Protein AF-A0A374T1K6-F1 (afdb_monomer_lite)

Secondary structure (DSSP, 8-state):
----------------------------------HHHHHHHHHHHHHHH-S-----S-------HHHHHHHHHHHHHH--TT--HHHHHHHHHHHHHHHHHHHHHHHTT-

Structure (mmCIF, N/CA/C/O backbone):
data_AF-A0A374T1K6-F1
#
_entry.id   AF-A0A374T1K6-F1
#
loop_
_atom_site.group_PDB
_atom_site.id
_atom_site.type_symbol
_atom_site.label_atom_id
_atom_site.label_alt_id
_atom_site.label_comp_id
_atom_site.label_asym_id
_atom_site.label_entity_id
_atom_site.label_seq_id
_atom_site.pdbx_PDB_ins_code
_atom_site.Cartn_x
_atom_site.Cartn_y
_atom_site.Cartn_z
_atom_site.occupancy
_atom_site.B_iso_or_equiv
_atom_site.auth_seq_id
_atom_site.auth_comp_id
_atom_site.auth_asym_id
_atom_site.auth_atom_id
_atom_site.pdbx_PDB_model_num
ATOM 1 N N . LEU A 1 1 ? 16.419 -61.197 40.184 1.00 38.50 1 LEU A N 1
ATOM 2 C CA . LEU A 1 1 ? 17.753 -60.656 39.863 1.00 38.50 1 LEU A CA 1
ATOM 3 C C . LEU A 1 1 ? 17.537 -59.393 39.042 1.00 38.50 1 LEU A C 1
ATOM 5 O O . LEU A 1 1 ? 16.847 -59.495 38.039 1.00 38.50 1 LEU A O 1
ATOM 9 N N . GLU A 1 2 ? 18.007 -58.209 39.401 1.00 37.91 2 GLU A N 1
ATOM 10 C CA . GLU A 1 2 ? 18.415 -57.660 40.703 1.00 37.91 2 GLU A CA 1
ATOM 11 C C . GLU A 1 2 ? 18.367 -56.131 40.539 1.00 37.91 2 GLU A C 1
ATOM 13 O O . GLU A 1 2 ? 18.643 -55.635 39.447 1.00 37.91 2 GLU A O 1
ATOM 18 N N . VAL A 1 3 ? 17.957 -55.380 41.563 1.00 39.50 3 VAL A N 1
ATOM 19 C CA . VAL A 1 3 ? 17.985 -53.910 41.491 1.00 39.50 3 VAL A CA 1
ATOM 20 C C . VAL A 1 3 ? 19.362 -53.458 41.950 1.00 39.50 3 VAL A C 1
ATOM 22 O O . VAL A 1 3 ? 19.692 -53.658 43.114 1.00 39.50 3 VAL A O 1
ATOM 25 N N . VAL A 1 4 ? 20.133 -52.814 41.073 1.00 40.22 4 VAL A N 1
ATOM 26 C CA . VAL A 1 4 ? 21.347 -52.092 41.475 1.00 40.22 4 VAL A CA 1
ATOM 27 C C . VAL A 1 4 ? 21.318 -50.686 40.892 1.00 40.22 4 VAL A C 1
ATOM 29 O O . VAL A 1 4 ? 21.427 -50.470 39.688 1.00 40.22 4 VAL A O 1
ATOM 32 N N . THR A 1 5 ? 21.132 -49.728 41.790 1.00 40.03 5 THR A N 1
ATOM 33 C CA . THR A 1 5 ? 21.427 -48.308 41.604 1.00 40.03 5 THR A CA 1
ATOM 34 C C . THR A 1 5 ? 22.917 -48.065 41.802 1.00 40.03 5 THR A C 1
ATOM 36 O O . THR A 1 5 ? 23.455 -48.581 42.778 1.00 40.03 5 THR A O 1
ATOM 39 N N . GLU A 1 6 ? 23.542 -47.166 41.038 1.00 38.16 6 GLU A N 1
ATOM 40 C CA . GLU A 1 6 ? 24.707 -46.448 41.569 1.00 38.16 6 GLU A CA 1
ATOM 41 C C . GLU A 1 6 ? 24.881 -45.049 40.963 1.00 38.16 6 GLU A C 1
ATOM 43 O O . GLU A 1 6 ? 24.729 -44.840 39.762 1.00 38.16 6 GLU A O 1
ATOM 48 N N . ASN A 1 7 ? 25.159 -44.083 41.842 1.00 39.75 7 ASN A N 1
ATOM 49 C CA . ASN A 1 7 ? 25.306 -42.653 41.569 1.00 39.75 7 ASN A CA 1
ATOM 50 C C . ASN A 1 7 ? 26.529 -42.167 42.375 1.00 39.75 7 ASN A C 1
ATOM 52 O O . ASN A 1 7 ? 26.409 -41.983 43.585 1.00 39.75 7 ASN A O 1
ATOM 56 N N . VAL A 1 8 ? 27.692 -41.965 41.744 1.00 38.53 8 VAL A N 1
ATOM 57 C CA . VAL A 1 8 ? 28.897 -41.338 42.345 1.00 38.53 8 VAL A CA 1
ATOM 58 C C . VAL A 1 8 ? 29.644 -40.623 41.200 1.00 38.53 8 VAL A C 1
ATOM 60 O O . VAL A 1 8 ? 30.110 -41.284 40.283 1.00 38.53 8 VAL A O 1
ATOM 63 N N . ALA A 1 9 ? 29.542 -39.306 40.995 1.00 32.25 9 ALA A N 1
ATOM 64 C CA . ALA A 1 9 ? 30.060 -38.154 41.753 1.00 32.25 9 ALA A CA 1
ATOM 65 C C . ALA A 1 9 ? 31.489 -37.682 41.359 1.00 32.25 9 ALA A C 1
ATOM 67 O O . ALA A 1 9 ? 32.482 -38.241 41.801 1.00 32.25 9 ALA A O 1
ATOM 68 N N . ALA A 1 10 ? 31.512 -36.548 40.635 1.00 31.58 10 ALA A N 1
ATOM 69 C CA . ALA A 1 10 ? 32.425 -35.389 40.743 1.00 31.58 10 ALA A CA 1
ATOM 70 C C . ALA A 1 10 ? 33.946 -35.465 40.422 1.00 31.58 10 ALA A C 1
ATOM 72 O O . ALA A 1 10 ? 34.609 -36.476 40.619 1.00 31.58 10 ALA A O 1
ATOM 73 N N . THR A 1 11 ? 34.474 -34.273 40.057 1.00 29.62 11 THR A N 1
ATOM 74 C CA . THR A 1 11 ? 35.887 -33.792 39.920 1.00 29.62 11 THR A CA 1
ATOM 75 C C . THR A 1 11 ? 36.267 -33.432 38.462 1.00 29.62 11 THR A C 1
ATOM 77 O O . THR A 1 11 ? 36.712 -34.294 37.717 1.00 29.62 11 THR A O 1
ATOM 80 N N . THR A 1 12 ? 35.879 -32.277 37.893 1.00 35.91 12 THR A N 1
ATOM 81 C CA . THR A 1 12 ? 36.412 -30.882 38.015 1.00 35.91 12 THR A CA 1
ATOM 82 C C . THR A 1 12 ? 37.768 -30.575 37.346 1.00 35.91 12 THR A C 1
ATOM 84 O O . THR A 1 12 ? 38.806 -31.004 37.840 1.00 35.91 12 THR A O 1
ATOM 87 N N . SER A 1 13 ? 37.743 -29.707 36.321 1.00 34.47 13 SER A N 1
ATOM 88 C CA . SER A 1 13 ? 38.786 -28.739 35.892 1.00 34.47 13 SER A CA 1
ATOM 89 C C . SER A 1 13 ? 38.121 -27.806 34.852 1.00 34.47 13 SER A C 1
ATOM 91 O O . SER A 1 13 ? 37.579 -28.322 33.881 1.00 34.47 13 SER A O 1
ATOM 93 N N . ASN A 1 14 ? 37.899 -26.502 35.094 1.00 35.06 14 ASN A N 1
ATOM 94 C CA . ASN A 1 14 ? 38.840 -25.374 34.878 1.00 35.06 14 ASN A CA 1
ATOM 95 C C . ASN A 1 14 ? 39.409 -25.408 33.432 1.00 35.06 14 ASN A C 1
ATOM 97 O O . ASN A 1 14 ? 39.975 -26.436 33.078 1.00 35.06 14 ASN A O 1
ATOM 101 N N . MET A 1 15 ? 39.332 -24.427 32.517 1.00 38.66 15 MET A N 1
ATOM 102 C CA . MET A 1 15 ? 39.239 -22.944 32.505 1.00 38.66 15 MET A CA 1
ATOM 103 C C . MET A 1 15 ? 38.718 -22.490 31.095 1.00 38.66 15 MET A C 1
ATOM 105 O O . MET A 1 15 ? 38.711 -23.330 30.199 1.00 38.66 15 MET A O 1
ATOM 109 N N . GLU A 1 16 ? 38.298 -21.254 30.759 1.00 36.53 16 GLU A N 1
ATOM 110 C CA . GLU A 1 16 ? 38.039 -20.000 31.507 1.00 36.53 16 GLU A CA 1
ATOM 111 C C . GLU A 1 16 ? 37.069 -19.033 30.751 1.00 36.53 16 GLU A C 1
ATOM 113 O O . GLU A 1 16 ? 36.692 -19.262 29.606 1.00 36.53 16 GLU A O 1
ATOM 118 N N . ASP A 1 17 ? 36.678 -17.981 31.477 1.00 33.34 17 ASP A N 1
ATOM 119 C CA . ASP A 1 17 ? 36.087 -16.654 31.197 1.00 33.34 17 ASP A CA 1
ATOM 120 C C . ASP A 1 17 ? 36.186 -15.994 29.786 1.00 33.34 17 ASP A C 1
ATOM 122 O O . ASP A 1 17 ? 37.277 -15.792 29.256 1.00 33.34 17 ASP A O 1
ATOM 126 N N . GLU A 1 18 ? 35.053 -15.499 29.253 1.00 34.72 18 GLU A N 1
ATOM 127 C CA . GLU A 1 18 ? 35.036 -14.344 28.328 1.00 34.72 18 GLU A CA 1
ATOM 128 C C . GLU A 1 18 ? 33.749 -13.495 28.484 1.00 34.72 18 GLU A C 1
ATOM 130 O O . GLU A 1 18 ? 32.687 -13.790 27.926 1.00 34.72 18 GLU A O 1
ATOM 135 N N . LEU A 1 19 ? 33.835 -12.393 29.243 1.00 42.00 19 L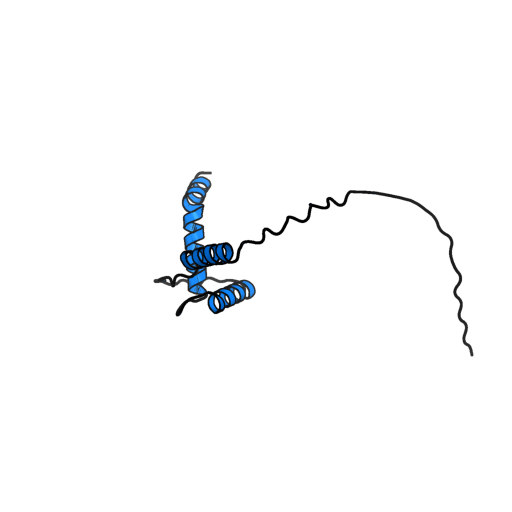EU A N 1
ATOM 136 C CA . LEU A 1 19 ? 32.807 -11.345 29.255 1.00 42.00 19 LEU A CA 1
ATOM 137 C C . LEU A 1 19 ? 32.817 -10.545 27.944 1.00 42.00 19 LEU A C 1
ATOM 139 O O . LEU A 1 19 ? 33.743 -9.775 27.699 1.00 42.00 19 LEU A O 1
ATOM 143 N N . THR A 1 20 ? 31.713 -10.561 27.192 1.00 34.97 20 THR A N 1
ATOM 144 C CA . THR A 1 20 ? 31.411 -9.501 26.209 1.00 34.97 20 THR A CA 1
ATOM 145 C C . THR A 1 20 ? 29.968 -8.993 26.306 1.00 34.97 20 THR A C 1
ATOM 147 O O . THR A 1 20 ? 29.084 -9.363 25.544 1.00 34.97 20 THR A O 1
ATOM 150 N N . ASN A 1 21 ? 29.772 -8.073 27.257 1.00 36.75 21 ASN A N 1
ATOM 151 C CA . ASN A 1 21 ? 28.786 -6.983 27.259 1.00 36.75 21 ASN A CA 1
ATOM 152 C C . ASN A 1 21 ? 27.395 -7.247 26.645 1.00 36.75 21 ASN A C 1
ATOM 154 O O . ASN A 1 21 ? 27.150 -6.959 25.471 1.00 36.75 21 ASN A O 1
ATOM 158 N N . GLU A 1 22 ? 26.418 -7.556 27.506 1.00 38.94 22 GLU A N 1
ATOM 159 C CA . GLU A 1 22 ? 25.037 -7.157 27.229 1.00 38.94 22 GLU A CA 1
ATOM 160 C C . GLU A 1 22 ? 24.959 -5.626 27.103 1.00 38.94 22 GLU A C 1
ATOM 162 O O . GLU A 1 22 ? 24.937 -4.900 28.101 1.00 38.94 22 GLU A O 1
ATOM 167 N N . VAL A 1 23 ? 24.843 -5.112 25.877 1.00 40.88 23 VAL A N 1
ATOM 168 C CA . VAL A 1 23 ? 24.364 -3.742 25.664 1.00 40.88 23 VAL A CA 1
ATOM 169 C C . VAL A 1 23 ? 22.858 -3.737 25.912 1.00 40.88 23 VAL A C 1
ATOM 171 O O . VAL A 1 23 ? 22.045 -3.773 24.984 1.00 40.88 23 VAL A O 1
ATOM 174 N N . GLN A 1 24 ? 22.486 -3.697 27.194 1.00 47.88 24 GLN A N 1
ATOM 175 C CA . GLN A 1 24 ? 21.129 -3.400 27.632 1.00 47.88 24 GLN A CA 1
ATOM 176 C C . GLN A 1 24 ? 20.770 -1.989 27.161 1.00 47.88 24 GLN A C 1
ATOM 178 O O . GLN A 1 24 ? 20.995 -0.988 27.842 1.00 47.88 24 GLN A O 1
ATOM 183 N N . SER A 1 25 ? 20.208 -1.915 25.955 1.00 47.44 25 SER A N 1
ATOM 184 C CA . SER A 1 25 ? 19.533 -0.716 25.480 1.00 47.44 25 SER A CA 1
ATOM 185 C C . SER A 1 25 ? 18.475 -0.352 26.522 1.00 47.44 25 SER A C 1
ATOM 187 O O . SER A 1 25 ? 17.674 -1.225 26.874 1.00 47.44 25 SER A O 1
ATOM 189 N N . PRO A 1 26 ? 18.446 0.892 27.040 1.00 55.97 26 PRO A N 1
ATOM 190 C CA . PRO A 1 26 ? 17.458 1.264 28.039 1.00 55.97 26 PRO A CA 1
ATOM 191 C C . PRO A 1 26 ? 16.064 0.989 27.466 1.00 55.97 26 PRO A C 1
ATOM 193 O O . PRO A 1 26 ? 15.853 1.244 26.274 1.00 55.97 26 PRO A O 1
ATOM 196 N N . PRO A 1 27 ? 15.111 0.473 28.267 1.00 47.62 27 PRO A N 1
ATOM 197 C CA . PRO A 1 27 ? 13.769 0.191 27.785 1.00 47.62 27 PRO A CA 1
ATOM 198 C C . PRO A 1 27 ? 13.169 1.500 27.284 1.00 47.62 27 PRO A C 1
ATOM 200 O O . PRO A 1 27 ? 12.764 2.349 28.080 1.00 47.62 27 PRO A O 1
ATOM 203 N N . ASN A 1 28 ? 13.166 1.672 25.956 1.00 52.50 28 ASN A N 1
ATOM 204 C CA . ASN A 1 28 ? 12.668 2.865 25.290 1.00 52.50 28 ASN A CA 1
ATOM 205 C C . ASN A 1 28 ? 11.263 3.106 25.843 1.00 52.50 28 ASN A C 1
ATOM 207 O O . ASN A 1 28 ? 10.405 2.239 25.634 1.00 52.50 28 ASN A O 1
ATOM 211 N N . PRO A 1 29 ? 11.029 4.193 26.607 1.00 52.34 29 PRO A N 1
ATOM 212 C CA . PRO A 1 29 ? 9.769 4.371 27.298 1.00 52.34 29 PRO A CA 1
ATOM 213 C C . PRO A 1 29 ? 8.711 4.446 26.215 1.00 52.34 29 PRO A C 1
ATOM 215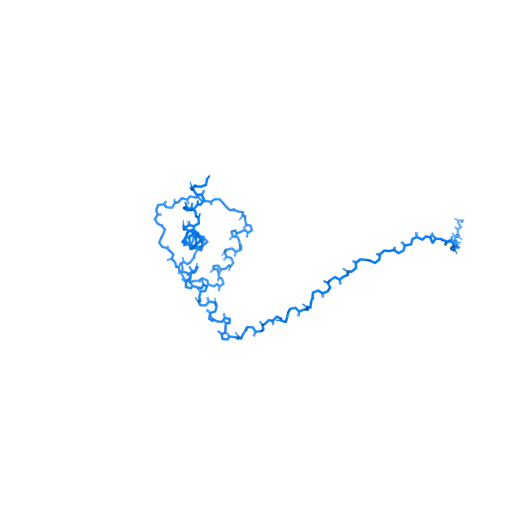 O O . PRO A 1 29 ? 8.662 5.433 25.479 1.00 52.34 29 PRO A O 1
ATOM 218 N N . GLN A 1 30 ? 7.919 3.373 26.086 1.00 61.56 30 GLN A N 1
ATOM 219 C CA . GLN A 1 30 ? 6.902 3.230 25.054 1.00 61.56 30 GLN A CA 1
ATOM 220 C C . GLN A 1 30 ? 5.990 4.438 25.181 1.00 61.56 30 GLN A C 1
ATOM 222 O O . GLN A 1 30 ? 5.127 4.473 26.064 1.00 61.56 30 GLN A O 1
ATOM 227 N N . LYS A 1 31 ? 6.242 5.465 24.355 1.00 60.34 31 LYS A N 1
ATOM 228 C CA . LYS A 1 31 ? 5.574 6.757 24.466 1.00 60.34 31 LYS A CA 1
ATOM 229 C C . LYS A 1 31 ? 4.100 6.435 24.369 1.00 60.34 31 LYS A C 1
ATOM 231 O O . LYS A 1 31 ? 3.642 5.987 23.317 1.00 60.34 31 LYS A O 1
ATOM 236 N N . ARG A 1 32 ? 3.376 6.579 25.486 1.00 62.81 32 ARG A N 1
ATOM 237 C CA . ARG A 1 32 ? 1.944 6.284 25.569 1.00 62.81 32 ARG A CA 1
ATOM 238 C C . ARG A 1 32 ? 1.230 7.333 24.733 1.00 62.81 32 ARG A C 1
ATOM 240 O O . ARG A 1 32 ? 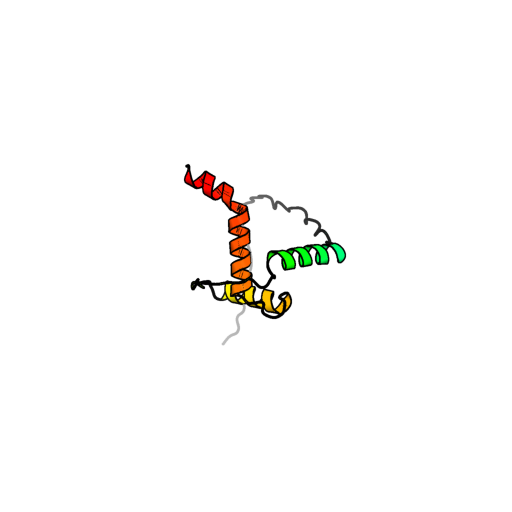0.703 8.300 25.271 1.00 62.81 32 ARG A O 1
ATOM 247 N N . ILE A 1 33 ? 1.240 7.126 23.415 1.00 64.88 33 ILE A N 1
ATOM 248 C CA . ILE A 1 33 ? 0.526 7.941 22.447 1.00 64.88 33 ILE A CA 1
ATOM 249 C C . ILE A 1 33 ? -0.909 8.016 22.938 1.00 64.88 33 ILE A C 1
ATOM 251 O O . ILE A 1 33 ? -1.578 6.990 23.127 1.00 64.88 33 ILE A O 1
ATOM 255 N N . SER A 1 34 ? -1.316 9.241 23.261 1.00 73.56 34 SER A N 1
ATOM 256 C CA . SER A 1 34 ? -2.596 9.525 23.891 1.00 73.56 34 SER A CA 1
ATOM 257 C C . SER A 1 34 ? -3.721 8.963 23.029 1.00 73.56 34 SER A C 1
ATOM 259 O O . SER A 1 34 ? -3.591 8.888 21.807 1.00 73.56 34 SER A O 1
ATOM 261 N N . GLY A 1 35 ? -4.863 8.616 23.628 1.00 72.94 35 GLY A N 1
ATOM 262 C CA . GLY A 1 35 ? -6.038 8.184 22.862 1.00 72.94 35 GLY A CA 1
ATOM 263 C C . GLY A 1 35 ? -6.442 9.190 21.773 1.00 72.94 35 GLY A C 1
ATOM 264 O O . GLY A 1 35 ? -6.950 8.784 20.734 1.00 72.94 35 GLY A O 1
ATOM 265 N N . LYS A 1 36 ? -6.143 10.485 21.968 1.00 69.31 36 LYS A N 1
ATOM 266 C CA . LYS A 1 36 ? -6.300 11.531 20.943 1.00 69.31 36 LYS A CA 1
ATOM 267 C C . LYS A 1 36 ? -5.277 11.406 19.804 1.00 69.31 36 LYS A C 1
ATOM 269 O O . LYS A 1 36 ? -5.670 11.455 18.647 1.00 69.31 36 LYS A O 1
ATOM 274 N N . GLN A 1 37 ? -3.998 11.177 20.115 1.00 69.88 37 GLN A N 1
ATOM 275 C CA . GLN A 1 37 ? -2.950 10.978 19.102 1.00 69.88 37 GLN A CA 1
ATOM 276 C C . GLN A 1 37 ? -3.190 9.705 18.285 1.00 69.88 37 GLN A C 1
ATOM 278 O O . GLN A 1 37 ? -3.117 9.763 17.068 1.00 69.88 37 GLN A O 1
ATOM 283 N N . ARG A 1 38 ? -3.570 8.590 18.931 1.00 74.06 38 ARG A N 1
ATOM 284 C CA . ARG A 1 38 ? -3.931 7.335 18.242 1.00 74.06 38 ARG A CA 1
ATOM 285 C C . ARG A 1 38 ? -5.063 7.526 17.233 1.00 74.06 38 ARG A C 1
ATOM 287 O O . ARG A 1 38 ? -5.044 6.901 16.180 1.00 74.06 38 ARG A O 1
ATOM 294 N N . LYS A 1 39 ? -6.050 8.368 17.566 1.00 72.25 39 LYS A N 1
ATOM 295 C CA . LYS A 1 39 ? -7.149 8.718 16.658 1.00 72.25 39 LYS A CA 1
ATOM 296 C C . LYS A 1 39 ? -6.663 9.575 15.491 1.00 72.25 39 LYS A C 1
ATOM 298 O O . LYS A 1 39 ? -6.975 9.226 14.365 1.00 72.25 39 LYS A O 1
ATOM 303 N N . ALA A 1 40 ? -5.849 10.601 15.742 1.00 67.62 40 ALA A N 1
ATOM 304 C CA . ALA A 1 40 ? -5.272 11.432 14.681 1.00 67.62 40 ALA A CA 1
ATOM 305 C C . ALA A 1 40 ? -4.414 10.611 13.695 1.00 67.62 40 ALA A C 1
ATOM 307 O O . ALA A 1 40 ? -4.628 10.689 12.492 1.00 67.62 40 ALA A O 1
ATOM 308 N N . THR A 1 41 ? -3.528 9.739 14.191 1.00 84.06 41 THR A N 1
ATOM 309 C CA . THR A 1 41 ? -2.711 8.855 13.334 1.00 84.06 41 THR A CA 1
ATOM 310 C C . THR A 1 41 ? -3.542 7.807 12.588 1.00 84.06 41 THR A C 1
ATOM 312 O O . THR A 1 41 ? -3.154 7.356 11.515 1.00 84.06 41 THR A O 1
ATOM 315 N N . LEU A 1 42 ? -4.681 7.383 13.152 1.00 89.62 42 LEU A N 1
ATOM 316 C CA . LEU A 1 42 ? -5.605 6.471 12.472 1.00 89.62 42 LEU A CA 1
ATOM 317 C C . LEU A 1 42 ? -6.383 7.187 11.363 1.00 89.62 42 LEU A C 1
ATOM 319 O O . LEU A 1 42 ? -6.576 6.614 10.296 1.00 89.62 42 LEU A O 1
ATOM 323 N N . GLU A 1 43 ? -6.821 8.418 11.613 1.00 91.75 43 GLU A N 1
ATOM 324 C CA . GLU A 1 43 ? -7.522 9.250 10.636 1.00 91.75 43 GLU A CA 1
ATOM 325 C C . GLU A 1 43 ? -6.616 9.574 9.441 1.00 91.75 43 GLU A C 1
ATOM 327 O O . GLU A 1 43 ? -7.022 9.361 8.303 1.00 91.75 43 GLU A O 1
ATOM 332 N N . GLU A 1 44 ? -5.360 9.951 9.689 1.00 93.50 44 GLU A N 1
ATOM 333 C CA . GLU A 1 44 ? -4.327 10.114 8.659 1.00 93.50 44 GLU A CA 1
ATOM 334 C C . GLU A 1 44 ? -4.124 8.822 7.845 1.00 93.50 44 GLU A C 1
ATOM 336 O O . GLU A 1 44 ? -4.214 8.832 6.617 1.00 93.50 44 GLU A O 1
ATOM 341 N N . TYR A 1 45 ? -3.956 7.673 8.512 1.00 94.50 45 TYR A N 1
ATOM 342 C CA . TYR A 1 45 ? -3.845 6.377 7.832 1.00 94.50 45 TYR A CA 1
ATOM 343 C C . TYR A 1 45 ? -5.085 6.047 6.979 1.00 94.50 45 TYR A C 1
ATOM 345 O O . TYR A 1 45 ? -4.965 5.509 5.875 1.00 94.50 45 TYR A O 1
ATOM 353 N N . GLN A 1 46 ? -6.285 6.383 7.462 1.00 94.69 46 GLN A N 1
ATOM 354 C CA . GLN A 1 46 ? -7.534 6.184 6.728 1.00 94.69 46 GLN A CA 1
ATOM 355 C C . GLN A 1 46 ? -7.668 7.122 5.520 1.00 94.69 46 GLN A C 1
ATOM 357 O O . GLN A 1 46 ? -8.166 6.699 4.471 1.00 94.69 46 GLN A O 1
ATOM 362 N N . GLN A 1 47 ? -7.213 8.369 5.637 1.00 94.81 47 GLN A N 1
ATOM 363 C CA . GLN A 1 47 ? -7.200 9.347 4.549 1.00 94.81 47 GLN A CA 1
ATOM 364 C C . GLN A 1 47 ? -6.167 9.000 3.466 1.00 94.81 47 GLN A C 1
ATOM 366 O O . GLN A 1 47 ? -6.476 9.148 2.287 1.00 94.81 47 GLN A O 1
ATOM 371 N N . THR A 1 48 ? -5.000 8.460 3.828 1.00 95.25 48 THR A N 1
ATOM 372 C CA . THR A 1 48 ? -3.959 8.093 2.850 1.00 95.25 48 THR A CA 1
ATOM 373 C C . THR A 1 48 ? -4.197 6.721 2.210 1.00 95.25 48 THR A C 1
ATOM 375 O O . THR A 1 48 ? -4.108 6.585 0.992 1.00 95.25 48 THR A O 1
ATOM 378 N N . PHE A 1 49 ? -4.523 5.685 2.995 1.00 96.81 49 PHE A N 1
ATOM 379 C CA . PHE A 1 49 ? -4.505 4.293 2.508 1.00 96.81 49 PHE A CA 1
ATOM 380 C C . PHE A 1 49 ? -5.878 3.625 2.388 1.00 96.81 49 PHE A C 1
ATOM 382 O O . PHE A 1 49 ? -5.995 2.606 1.702 1.00 96.81 49 PHE A O 1
ATOM 389 N N . LEU A 1 50 ? -6.930 4.172 3.012 1.00 96.19 50 LEU A N 1
ATOM 390 C CA . LEU A 1 50 ? -8.262 3.545 3.070 1.00 96.19 50 LEU A CA 1
ATOM 391 C C . LEU A 1 50 ? -9.374 4.363 2.385 1.00 96.19 50 LEU A C 1
ATOM 393 O O . LEU A 1 50 ? -10.560 4.148 2.647 1.00 96.19 50 LEU A O 1
ATOM 397 N N . GLN A 1 51 ? -9.012 5.217 1.427 1.00 95.69 51 GLN A N 1
ATOM 398 C CA . GLN A 1 51 ? -9.953 5.776 0.448 1.00 95.69 51 GLN A CA 1
ATOM 399 C C . GLN A 1 51 ? -10.238 4.755 -0.651 1.00 95.69 51 GLN A C 1
ATOM 401 O O . GLN A 1 51 ? -9.312 4.126 -1.148 1.00 95.69 51 GLN A O 1
ATOM 406 N N . VAL A 1 52 ? -11.499 4.554 -1.044 1.00 96.00 52 VAL A N 1
ATOM 407 C CA . VAL A 1 52 ? -11.854 3.574 -2.091 1.00 96.00 52 VAL A CA 1
ATOM 408 C C . VAL A 1 52 ? -11.360 4.088 -3.450 1.00 96.00 52 VAL A C 1
ATOM 410 O O . VAL A 1 52 ? -11.957 5.034 -3.970 1.00 96.00 52 VAL A O 1
ATOM 413 N N . PRO A 1 53 ? -10.313 3.499 -4.061 1.00 93.75 53 PRO A N 1
ATOM 414 C CA . PRO A 1 53 ? -9.749 4.064 -5.272 1.00 93.75 53 PRO A CA 1
ATOM 415 C C . PRO A 1 53 ? -10.568 3.659 -6.492 1.00 93.75 53 PRO A C 1
ATOM 417 O O . PRO A 1 53 ? -11.117 2.554 -6.588 1.00 93.75 53 PRO A O 1
ATOM 420 N N . ARG A 1 54 ? -10.580 4.550 -7.482 1.00 94.75 54 ARG A N 1
ATOM 421 C CA . ARG A 1 54 ? -10.962 4.194 -8.841 1.00 94.75 54 ARG A CA 1
ATOM 422 C C . ARG A 1 54 ? -9.769 3.501 -9.509 1.00 94.75 54 ARG A C 1
ATOM 424 O O . ARG A 1 54 ? -8.703 4.101 -9.647 1.00 94.75 54 ARG A O 1
ATOM 431 N N . ILE A 1 55 ? -9.971 2.234 -9.875 1.00 93.56 55 ILE A N 1
ATOM 432 C CA . ILE A 1 55 ? -9.002 1.398 -10.596 1.00 93.56 55 ILE A CA 1
ATOM 433 C C . ILE A 1 55 ? -9.649 0.967 -11.915 1.00 93.56 55 ILE A C 1
ATOM 435 O O . ILE A 1 55 ? -10.416 -0.009 -11.945 1.00 93.56 55 ILE A O 1
ATOM 439 N N . ASP A 1 56 ? -9.374 1.740 -12.960 1.00 94.88 56 ASP A N 1
ATOM 440 C CA . ASP A 1 56 ? -9.632 1.402 -14.361 1.00 94.88 56 ASP A CA 1
ATOM 441 C C . ASP A 1 56 ? -8.480 0.502 -14.893 1.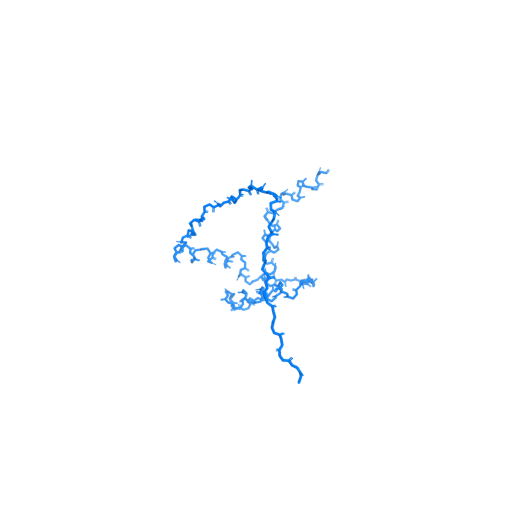00 94.88 56 ASP A C 1
ATOM 443 O O . ASP A 1 56 ? -7.470 0.331 -14.211 1.00 94.88 56 ASP A O 1
ATOM 447 N N . ASP A 1 57 ? -8.649 -0.154 -16.048 1.00 95.38 57 ASP A N 1
ATOM 448 C CA . ASP A 1 57 ? -7.623 -0.966 -16.754 1.00 95.38 57 ASP A CA 1
ATOM 449 C C . ASP A 1 57 ? -6.804 -1.974 -15.915 1.00 95.38 57 ASP A C 1
ATOM 451 O O . ASP A 1 57 ? -5.636 -2.273 -16.195 1.00 95.38 57 ASP A O 1
ATOM 455 N N . ARG A 1 58 ? -7.458 -2.540 -14.894 1.00 94.75 58 ARG A N 1
ATOM 456 C CA . ARG A 1 58 ? -6.890 -3.426 -13.864 1.00 94.75 58 ARG A CA 1
ATOM 457 C C . ARG A 1 58 ? -5.937 -4.483 -14.425 1.00 94.75 58 ARG A C 1
ATOM 459 O O . ARG A 1 58 ? -6.335 -5.338 -15.218 1.00 94.75 58 ARG A O 1
ATOM 466 N N . LYS A 1 59 ? -4.702 -4.490 -13.920 1.00 96.12 59 LYS A N 1
ATOM 467 C CA . LYS A 1 59 ? -3.699 -5.532 -14.180 1.00 96.12 59 LYS A CA 1
ATOM 468 C C . LYS A 1 59 ? -3.601 -6.493 -12.985 1.00 96.12 59 LYS A C 1
ATOM 470 O O . LYS A 1 59 ? -3.699 -6.039 -11.844 1.00 96.12 59 LYS A O 1
ATOM 475 N N . PRO A 1 60 ? -3.422 -7.807 -13.206 1.00 95.00 60 PRO A N 1
ATOM 476 C CA . PRO A 1 60 ? -3.158 -8.742 -12.120 1.00 95.00 60 PRO A CA 1
ATOM 477 C C . PRO A 1 60 ? -1.744 -8.525 -11.566 1.00 95.00 60 PRO A C 1
ATOM 479 O O . PRO A 1 60 ? -0.788 -8.391 -12.326 1.00 95.00 60 PRO A O 1
ATOM 482 N N . VAL A 1 61 ? -1.615 -8.541 -10.240 1.00 94.81 61 VAL A N 1
ATOM 483 C CA . VAL A 1 61 ? -0.330 -8.549 -9.527 1.00 94.81 61 VAL A CA 1
ATOM 484 C C . VAL A 1 61 ? -0.323 -9.698 -8.525 1.00 94.81 61 VAL A C 1
ATOM 486 O O . VAL A 1 61 ? -1.332 -9.962 -7.867 1.00 94.81 61 VAL A O 1
ATOM 489 N N . PHE A 1 62 ? 0.803 -10.402 -8.423 1.00 96.25 62 PHE A N 1
ATOM 490 C CA . PHE A 1 62 ? 0.962 -11.527 -7.504 1.00 96.25 62 PHE A CA 1
ATOM 491 C C . PHE A 1 62 ? 1.604 -11.064 -6.195 1.00 96.25 62 PHE A C 1
ATOM 493 O O . PHE A 1 62 ? 2.590 -10.333 -6.196 1.00 96.25 62 PHE A O 1
ATOM 500 N N . VAL A 1 63 ? 1.044 -11.518 -5.075 1.00 96.94 63 VAL A N 1
ATOM 501 C CA . VAL A 1 63 ? 1.560 -11.313 -3.714 1.00 96.94 63 VAL A CA 1
ATOM 502 C C . VAL A 1 63 ? 1.446 -12.628 -2.942 1.00 96.94 63 VAL A C 1
ATOM 504 O O . VAL A 1 63 ? 0.656 -13.498 -3.314 1.00 96.94 63 VAL A O 1
ATOM 507 N N . SER A 1 64 ? 2.215 -12.791 -1.863 1.00 98.31 64 SER A N 1
ATOM 508 C CA . SER A 1 64 ? 2.095 -13.971 -0.998 1.00 98.31 64 SER A CA 1
ATOM 509 C C . SER A 1 64 ? 0.752 -13.998 -0.253 1.00 98.31 64 SER A C 1
ATOM 511 O O . SER A 1 64 ? 0.130 -12.951 -0.036 1.00 98.31 64 SER A O 1
ATOM 513 N N . SER A 1 65 ? 0.311 -15.190 0.178 1.00 98.38 65 SER A N 1
ATOM 514 C CA . SER A 1 65 ? -0.932 -15.320 0.959 1.00 98.38 65 SER A CA 1
ATOM 515 C C . SER A 1 65 ? -0.868 -14.492 2.240 1.00 98.38 65 SER A C 1
ATOM 517 O O . SER A 1 65 ? -1.761 -13.690 2.472 1.00 98.38 65 SER A O 1
ATOM 519 N N . ASP A 1 66 ? 0.222 -14.572 3.016 1.00 98.38 66 ASP A N 1
ATOM 520 C CA . ASP A 1 66 ? 0.353 -13.807 4.267 1.00 98.38 66 ASP A CA 1
ATOM 521 C C . ASP A 1 66 ? 0.213 -12.288 4.048 1.00 98.38 66 ASP A C 1
ATOM 523 O O . ASP A 1 66 ? -0.502 -11.623 4.797 1.00 98.38 66 ASP A O 1
ATOM 527 N N . VAL A 1 67 ? 0.803 -11.732 2.981 1.00 98.06 67 VAL A N 1
ATOM 528 C CA . VAL A 1 67 ? 0.624 -10.310 2.632 1.00 98.06 67 VAL A CA 1
ATOM 529 C C . VAL A 1 67 ? -0.838 -10.011 2.294 1.00 98.06 67 VAL A C 1
ATOM 531 O O . VAL A 1 67 ? -1.416 -9.072 2.846 1.00 98.06 67 VAL A O 1
ATOM 534 N N . ARG A 1 68 ? -1.467 -10.827 1.440 1.00 98.12 68 ARG A N 1
ATOM 535 C CA . ARG A 1 68 ? -2.884 -10.679 1.071 1.00 98.12 68 ARG A CA 1
ATOM 536 C C . ARG A 1 68 ? -3.805 -10.755 2.291 1.00 98.12 68 ARG A C 1
ATOM 538 O O . ARG A 1 68 ? -4.711 -9.935 2.420 1.00 98.12 68 ARG A O 1
ATOM 545 N N . ASP A 1 69 ? -3.559 -11.703 3.184 1.00 98.38 69 ASP A N 1
ATOM 546 C CA . ASP A 1 69 ? -4.397 -11.994 4.345 1.00 98.38 69 ASP A CA 1
ATOM 547 C C . ASP A 1 69 ? -4.193 -10.952 5.460 1.00 98.38 69 ASP A C 1
ATOM 549 O O . ASP A 1 69 ? -5.137 -10.615 6.175 1.00 98.38 69 ASP A O 1
ATOM 553 N N . ARG A 1 70 ? -2.991 -10.372 5.591 1.00 98.06 70 ARG A N 1
ATOM 554 C CA . ARG A 1 70 ? -2.749 -9.183 6.431 1.00 98.06 70 ARG A CA 1
ATOM 555 C C . ARG A 1 70 ? -3.521 -7.971 5.919 1.00 98.06 70 ARG A C 1
ATOM 557 O O . ARG A 1 70 ? -4.186 -7.308 6.713 1.00 98.06 70 ARG A O 1
ATOM 564 N N . LEU A 1 71 ? -3.467 -7.702 4.615 1.00 97.62 71 LEU A N 1
ATOM 565 C CA . LEU A 1 71 ? -4.181 -6.583 3.995 1.00 97.62 71 LEU A CA 1
ATOM 566 C C . LEU A 1 71 ? -5.704 -6.756 4.087 1.00 97.62 71 LEU A C 1
ATOM 568 O O . LEU A 1 71 ? -6.404 -5.802 4.415 1.00 97.62 71 LEU A O 1
ATOM 572 N N . ASP A 1 72 ? -6.221 -7.971 3.885 1.00 97.62 72 ASP A N 1
ATOM 573 C CA . ASP A 1 72 ? -7.637 -8.302 4.087 1.00 97.62 72 ASP A CA 1
ATOM 574 C C . ASP A 1 72 ? -8.087 -8.038 5.535 1.00 97.62 72 ASP A C 1
ATOM 576 O O . ASP A 1 72 ? -9.120 -7.397 5.741 1.00 97.62 72 ASP A O 1
ATOM 580 N N . ARG A 1 73 ? -7.283 -8.413 6.544 1.00 97.81 73 ARG A N 1
ATOM 581 C CA . ARG A 1 73 ? -7.567 -8.065 7.950 1.00 97.81 73 ARG A CA 1
ATOM 582 C C . ARG A 1 73 ? -7.626 -6.552 8.175 1.00 97.81 73 ARG A C 1
ATOM 584 O O . ARG A 1 73 ? -8.573 -6.085 8.803 1.00 97.81 73 ARG A O 1
ATOM 591 N N . VAL A 1 74 ? -6.673 -5.779 7.645 1.00 96.44 74 VAL A N 1
ATOM 592 C CA . VAL A 1 74 ? -6.689 -4.303 7.751 1.00 96.44 74 VAL A CA 1
ATOM 593 C C . VAL A 1 74 ? -7.952 -3.722 7.111 1.00 96.44 74 VAL A C 1
ATOM 595 O O . VAL A 1 74 ? -8.650 -2.926 7.738 1.00 96.44 74 VAL A O 1
ATOM 598 N N . VAL A 1 75 ? -8.295 -4.170 5.900 1.00 96.81 75 VAL A N 1
ATOM 599 C CA . VAL A 1 75 ? -9.489 -3.728 5.168 1.00 96.81 75 VAL A CA 1
ATOM 600 C C . VAL A 1 75 ? -10.781 -4.041 5.925 1.00 96.81 75 VAL A C 1
ATOM 602 O O . VAL A 1 75 ? -11.662 -3.188 5.974 1.00 96.81 75 VAL A O 1
ATOM 605 N N . ARG A 1 76 ? -10.901 -5.217 6.551 1.00 95.81 76 ARG A N 1
ATOM 606 C CA . ARG A 1 76 ? -12.100 -5.597 7.321 1.00 95.81 76 ARG A CA 1
ATOM 607 C C . ARG A 1 76 ? -12.258 -4.835 8.635 1.00 95.81 76 ARG A C 1
ATOM 609 O O . ARG A 1 76 ? -13.386 -4.627 9.066 1.00 95.81 76 ARG A O 1
ATOM 616 N N . ILE A 1 77 ? -11.152 -4.467 9.284 1.00 95.69 77 ILE A N 1
ATOM 617 C CA . ILE A 1 77 ? -11.169 -3.819 10.606 1.00 95.69 77 ILE A CA 1
ATOM 618 C C . ILE A 1 77 ? -11.280 -2.292 10.481 1.00 95.69 77 ILE A C 1
ATOM 620 O O . ILE A 1 77 ? -11.969 -1.667 11.283 1.00 95.69 77 ILE A O 1
ATOM 624 N N . LEU A 1 78 ? -10.599 -1.689 9.500 1.00 94.56 78 LEU A N 1
ATOM 625 C CA . LEU A 1 78 ? -10.442 -0.231 9.388 1.00 94.56 78 LEU A CA 1
ATOM 626 C C . LEU A 1 78 ? -11.043 0.373 8.110 1.00 94.56 78 LEU A C 1
ATOM 628 O O . LEU A 1 78 ? -11.188 1.595 8.037 1.00 94.56 78 LEU A O 1
ATOM 632 N N . GLY A 1 79 ? -11.338 -0.445 7.096 1.00 91.81 79 GLY A N 1
ATOM 633 C CA . GLY A 1 79 ? -11.794 0.007 5.783 1.00 91.81 79 GLY A CA 1
ATOM 634 C C . GLY A 1 79 ? -13.280 0.363 5.738 1.00 91.81 79 GLY A C 1
ATOM 635 O O . GLY A 1 79 ? -14.125 -0.281 6.357 1.00 91.81 79 GLY A O 1
ATOM 636 N N . GLY A 1 80 ? -13.611 1.388 4.950 1.00 89.75 80 GLY A N 1
ATOM 637 C CA . GLY A 1 80 ? -14.996 1.775 4.682 1.00 89.75 80 GLY A CA 1
ATOM 638 C C . GLY A 1 80 ? -15.738 0.813 3.744 1.00 89.75 80 GLY A C 1
ATOM 639 O O . GLY A 1 80 ? -15.168 -0.099 3.138 1.00 89.75 80 GLY A O 1
ATOM 640 N N . ARG A 1 81 ? -17.043 1.053 3.560 1.00 89.56 81 ARG A N 1
ATOM 641 C CA . ARG A 1 81 ? -17.882 0.293 2.617 1.00 89.56 81 ARG A CA 1
ATOM 642 C C . ARG A 1 81 ? -17.253 0.319 1.214 1.00 89.56 81 ARG A C 1
ATOM 644 O O . ARG A 1 81 ? -16.979 1.392 0.689 1.00 89.56 81 ARG A O 1
ATOM 651 N N . ARG A 1 82 ? -17.119 -0.855 0.580 1.00 93.12 82 ARG A N 1
ATOM 652 C CA . ARG A 1 82 ? -16.464 -1.083 -0.734 1.00 93.12 82 ARG A CA 1
ATOM 653 C C . ARG A 1 82 ? -14.928 -1.009 -0.738 1.00 93.12 82 ARG A C 1
ATOM 655 O O . ARG A 1 82 ? -14.346 -1.149 -1.813 1.00 93.12 82 ARG A O 1
ATOM 662 N N . MET A 1 83 ? -14.266 -0.849 0.410 1.00 97.19 83 MET A N 1
ATOM 663 C CA . MET A 1 83 ? -12.822 -1.081 0.482 1.00 97.19 83 MET A CA 1
ATOM 664 C C . MET A 1 83 ? -12.499 -2.549 0.151 1.00 97.19 83 MET A C 1
ATOM 666 O O . MET A 1 83 ? -13.296 -3.450 0.409 1.00 97.19 83 MET A O 1
ATOM 670 N N . SER A 1 84 ? -11.342 -2.790 -0.464 1.00 96.19 84 SER A N 1
ATOM 671 C CA . SER A 1 84 ? -10.898 -4.117 -0.902 1.00 96.19 84 SER A CA 1
ATOM 672 C C . SER A 1 84 ? -9.379 -4.235 -0.824 1.00 96.19 84 SER A C 1
ATOM 674 O O . SER A 1 84 ? -8.684 -3.220 -0.811 1.00 96.19 84 SER A O 1
ATOM 676 N N . VAL A 1 85 ? -8.856 -5.466 -0.836 1.00 97.00 85 VAL A N 1
ATOM 677 C CA . VAL A 1 85 ? -7.403 -5.721 -0.852 1.00 97.00 85 VAL A CA 1
ATOM 678 C C . VAL A 1 85 ? -6.726 -5.044 -2.049 1.00 97.00 85 VAL A C 1
ATOM 680 O O . VAL A 1 85 ? -5.703 -4.392 -1.882 1.00 97.00 85 VAL A O 1
ATOM 683 N N . SER A 1 86 ? -7.329 -5.101 -3.242 1.00 96.56 86 SER A N 1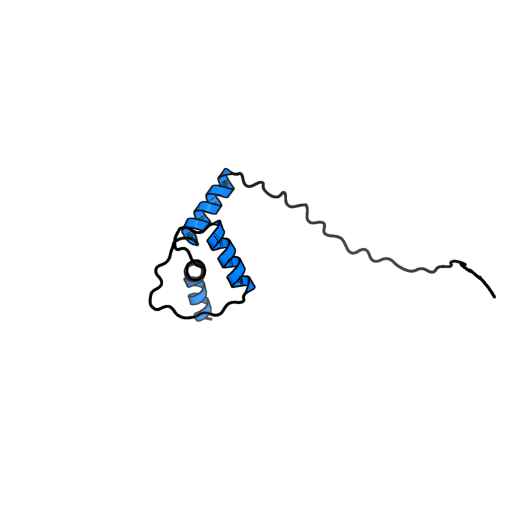
ATOM 684 C CA . SER A 1 86 ? -6.822 -4.371 -4.413 1.00 96.56 86 SER A CA 1
ATOM 685 C C . SER A 1 86 ? -6.817 -2.853 -4.205 1.00 96.56 86 SER A C 1
ATOM 687 O O . SER A 1 86 ? -5.933 -2.182 -4.717 1.00 96.56 86 SER A O 1
ATOM 689 N N . GLY A 1 87 ? -7.779 -2.312 -3.449 1.00 96.81 87 GLY A N 1
ATOM 690 C CA . GLY A 1 87 ? -7.860 -0.881 -3.158 1.00 96.81 87 GLY A CA 1
ATOM 691 C C . GLY A 1 87 ? -6.751 -0.389 -2.227 1.00 96.81 87 GLY A C 1
ATOM 692 O O . GLY A 1 87 ? -6.092 0.597 -2.533 1.00 96.81 87 GLY A O 1
ATOM 693 N N . ILE A 1 88 ? -6.492 -1.100 -1.126 1.00 97.31 88 ILE A N 1
ATOM 694 C CA . ILE A 1 88 ? -5.385 -0.738 -0.228 1.00 97.31 88 ILE A CA 1
ATOM 695 C C . ILE A 1 88 ? -4.016 -0.936 -0.904 1.00 97.31 88 ILE A C 1
ATOM 697 O O . ILE A 1 88 ? -3.133 -0.107 -0.710 1.00 97.31 88 ILE A O 1
ATOM 701 N N . ILE A 1 89 ? -3.850 -1.967 -1.748 1.00 97.19 89 ILE A N 1
ATOM 702 C CA . ILE A 1 89 ? -2.626 -2.157 -2.551 1.00 97.19 89 ILE A CA 1
ATOM 703 C C . ILE A 1 89 ? -2.412 -0.969 -3.492 1.00 97.19 89 ILE A C 1
ATOM 705 O O . ILE A 1 89 ? -1.332 -0.389 -3.481 1.00 97.19 89 ILE A O 1
ATOM 709 N N . GLU A 1 90 ? -3.436 -0.576 -4.254 1.00 97.44 90 GLU A N 1
ATOM 710 C CA . GLU A 1 90 ? -3.374 0.576 -5.161 1.00 97.44 90 GLU A CA 1
ATOM 711 C C . GLU A 1 90 ? -2.940 1.853 -4.426 1.00 97.44 90 GLU A C 1
ATOM 713 O O . GLU A 1 90 ? -2.029 2.544 -4.874 1.00 97.44 90 GLU A O 1
ATOM 718 N N . ASN A 1 91 ? -3.543 2.147 -3.269 1.00 97.50 91 ASN A N 1
ATOM 719 C CA . ASN A 1 91 ? -3.216 3.344 -2.493 1.00 97.50 91 ASN A CA 1
ATOM 720 C C . ASN A 1 91 ? -1.781 3.311 -1.944 1.00 97.50 91 ASN A C 1
ATOM 722 O O . ASN A 1 91 ? -1.081 4.318 -2.018 1.00 97.50 91 ASN A O 1
ATOM 726 N N . ILE A 1 92 ? -1.324 2.160 -1.432 1.00 97.12 92 ILE A N 1
ATOM 727 C CA . ILE A 1 92 ? 0.060 1.982 -0.966 1.00 97.12 92 ILE A CA 1
ATOM 728 C C . ILE A 1 92 ? 1.045 2.194 -2.122 1.00 97.12 92 ILE A C 1
ATOM 730 O O . ILE A 1 92 ? 2.023 2.918 -1.955 1.00 97.12 92 ILE A O 1
ATOM 734 N N . VAL A 1 93 ? 0.779 1.608 -3.294 1.00 96.94 93 VAL A N 1
ATOM 735 C CA . VAL A 1 93 ? 1.648 1.741 -4.473 1.00 96.94 93 VAL A CA 1
ATOM 736 C C . VAL A 1 93 ? 1.669 3.184 -4.979 1.00 96.94 93 VAL A C 1
ATOM 738 O O . VAL A 1 93 ? 2.751 3.718 -5.192 1.00 96.94 93 VAL A O 1
ATOM 741 N N . ARG A 1 94 ? 0.516 3.859 -5.097 1.00 96.94 94 ARG A N 1
ATOM 742 C CA . ARG A 1 94 ? 0.457 5.283 -5.482 1.00 96.94 94 ARG A CA 1
ATOM 743 C C . ARG A 1 94 ? 1.219 6.181 -4.510 1.00 96.94 94 ARG A C 1
ATOM 745 O O . ARG A 1 94 ? 1.971 7.043 -4.951 1.00 96.94 94 ARG A O 1
ATOM 752 N N . HIS A 1 95 ? 1.050 5.970 -3.204 1.00 97.06 95 HIS A N 1
ATOM 753 C CA . HIS A 1 95 ? 1.760 6.743 -2.188 1.00 97.06 95 HIS A CA 1
ATOM 754 C C . HIS A 1 95 ? 3.274 6.492 -2.234 1.00 97.06 95 HIS A C 1
ATOM 756 O O . HIS A 1 95 ? 4.045 7.441 -2.179 1.00 97.06 95 HIS A O 1
ATOM 762 N N . HIS A 1 96 ? 3.702 5.237 -2.407 1.00 97.50 96 HIS A N 1
ATOM 763 C CA . HIS A 1 96 ? 5.114 4.894 -2.576 1.00 97.50 96 HIS A CA 1
ATOM 764 C C . HIS A 1 96 ? 5.718 5.542 -3.831 1.00 97.50 96 HIS A C 1
ATOM 766 O O . HIS A 1 96 ? 6.779 6.148 -3.744 1.00 97.50 96 HIS A O 1
ATOM 772 N N . LEU A 1 97 ? 5.027 5.479 -4.975 1.00 97.12 97 LEU A N 1
ATOM 773 C CA . LEU A 1 97 ? 5.482 6.125 -6.209 1.00 97.12 97 LEU A CA 1
ATOM 774 C C . LEU A 1 97 ? 5.614 7.644 -6.037 1.00 97.12 97 LEU A C 1
ATOM 776 O O . LEU A 1 97 ? 6.649 8.195 -6.382 1.00 97.12 97 LEU A O 1
ATOM 780 N N . SER A 1 98 ? 4.615 8.297 -5.436 1.00 96.06 98 SER A N 1
ATOM 781 C CA . SER A 1 98 ? 4.641 9.743 -5.170 1.00 96.06 98 SER A CA 1
ATOM 782 C C . SER A 1 98 ? 5.703 10.168 -4.149 1.00 96.06 98 SER A C 1
ATOM 784 O O . SER A 1 98 ? 6.120 11.320 -4.176 1.00 96.06 98 SER A O 1
ATOM 786 N N . LEU A 1 99 ? 6.109 9.286 -3.230 1.00 95.81 99 LEU A N 1
ATOM 787 C CA . LEU A 1 99 ? 7.118 9.589 -2.210 1.00 95.81 99 LEU A CA 1
ATOM 788 C C . LEU A 1 99 ? 8.552 9.515 -2.758 1.00 95.81 99 LEU A C 1
ATOM 790 O O . LEU A 1 99 ? 9.425 10.201 -2.241 1.00 95.81 99 LEU A O 1
ATOM 794 N N . TYR A 1 100 ? 8.781 8.690 -3.784 1.00 96.81 100 TYR A N 1
ATOM 795 C CA . TYR A 1 100 ? 10.107 8.389 -4.337 1.00 96.81 100 TYR A CA 1
ATOM 796 C C . TYR A 1 100 ? 10.280 8.826 -5.806 1.00 96.81 100 TYR A C 1
ATOM 798 O O . TYR A 1 100 ? 11.264 8.455 -6.438 1.00 96.81 100 TYR A O 1
ATOM 806 N N . GLU A 1 101 ? 9.353 9.610 -6.368 1.00 95.50 101 GLU A N 1
ATOM 807 C CA . GLU A 1 101 ? 9.375 10.034 -7.781 1.00 95.50 101 GLU A CA 1
ATOM 808 C C . GLU A 1 101 ? 10.689 10.745 -8.164 1.00 95.50 101 GLU A C 1
ATOM 810 O O . GLU A 1 101 ? 11.347 10.357 -9.133 1.00 95.50 101 GLU A O 1
ATOM 815 N N . GLU A 1 102 ? 11.124 11.713 -7.350 1.00 94.62 102 GLU A N 1
ATOM 816 C CA . GLU A 1 102 ? 12.391 12.438 -7.539 1.00 94.62 102 GLU A CA 1
ATOM 817 C C . GLU A 1 102 ? 13.623 11.525 -7.379 1.00 94.62 102 GLU A C 1
ATOM 819 O O . GLU A 1 102 ? 14.582 11.624 -8.150 1.00 94.62 102 GLU A O 1
ATOM 824 N N . ASP A 1 103 ? 13.585 10.588 -6.425 1.00 95.94 103 ASP A N 1
ATOM 825 C CA . ASP A 1 103 ? 14.666 9.6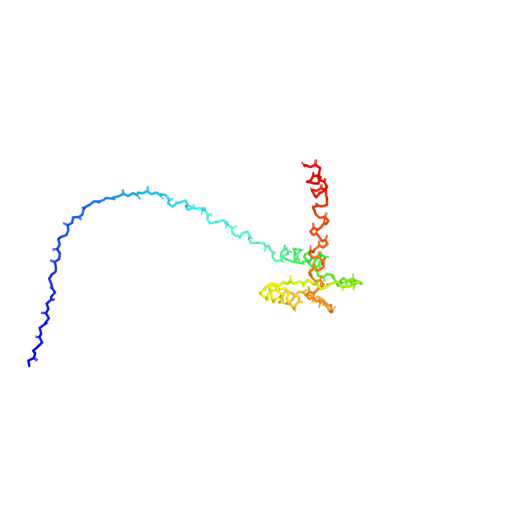25 -6.183 1.00 95.94 103 ASP A CA 1
ATOM 826 C C . ASP A 1 103 ? 14.822 8.647 -7.359 1.00 95.94 103 ASP A C 1
ATOM 828 O O . ASP A 1 103 ? 15.940 8.388 -7.812 1.00 95.94 103 ASP A O 1
ATOM 832 N N . PHE A 1 104 ? 13.716 8.152 -7.929 1.00 95.12 104 PHE A N 1
ATOM 833 C CA . PHE A 1 104 ? 13.745 7.313 -9.131 1.00 95.12 104 PHE A CA 1
ATOM 834 C C . PHE A 1 104 ? 14.337 8.061 -10.334 1.00 95.12 104 PHE A C 1
ATOM 836 O O . PHE A 1 104 ? 15.087 7.479 -11.124 1.00 95.12 104 PHE A O 1
ATOM 843 N N . GLU A 1 105 ? 14.046 9.356 -10.473 1.00 94.12 105 GLU A N 1
ATOM 844 C CA . GLU A 1 105 ? 14.661 10.214 -11.486 1.00 94.12 105 GLU A CA 1
ATOM 845 C C . GLU A 1 105 ? 16.164 10.427 -11.276 1.00 94.12 105 GLU A C 1
ATOM 847 O O . GLU A 1 105 ? 16.914 10.481 -12.257 1.00 94.12 105 GLU A O 1
ATOM 852 N N . ALA A 1 106 ? 16.606 10.569 -10.025 1.00 94.88 106 ALA A N 1
ATOM 853 C CA . ALA A 1 106 ? 18.015 10.707 -9.675 1.00 94.88 106 ALA A CA 1
ATOM 854 C C . ALA A 1 106 ? 18.782 9.405 -9.955 1.00 94.88 106 ALA A C 1
ATOM 856 O O . ALA A 1 106 ? 19.806 9.428 -10.640 1.00 94.88 106 ALA A O 1
ATOM 857 N N . TRP A 1 107 ? 18.254 8.257 -9.519 1.00 96.25 107 TRP A N 1
ATOM 858 C CA . TRP A 1 107 ? 18.864 6.940 -9.745 1.00 96.25 107 TRP A CA 1
ATOM 859 C C . TRP A 1 107 ? 18.885 6.518 -11.215 1.00 96.25 107 TRP A C 1
ATOM 861 O O . TRP A 1 107 ? 19.760 5.759 -11.613 1.00 96.25 107 TRP A O 1
ATOM 871 N N . ARG A 1 108 ? 17.984 7.047 -12.053 1.00 91.88 108 ARG A N 1
ATOM 872 C CA . ARG A 1 108 ? 18.006 6.835 -13.511 1.00 91.88 108 ARG A CA 1
ATOM 873 C C . ARG A 1 108 ? 19.163 7.557 -14.229 1.00 91.88 108 ARG A C 1
ATOM 875 O O . ARG A 1 108 ? 19.424 7.255 -15.392 1.00 91.88 108 ARG A O 1
ATOM 882 N N . LYS A 1 109 ? 19.800 8.542 -13.587 1.00 89.69 109 LYS A N 1
ATOM 883 C CA . LYS A 1 109 ? 20.879 9.378 -14.159 1.00 89.69 109 LYS A CA 1
ATOM 884 C C . LYS A 1 109 ? 22.284 8.954 -13.685 1.00 89.69 109 LYS A C 1
ATOM 886 O O . LYS A 1 109 ? 23.256 9.590 -14.092 1.00 89.69 109 LYS A O 1
ATOM 891 N N . LEU A 1 110 ? 22.362 7.924 -12.836 1.00 87.94 110 LEU A N 1
ATOM 892 C CA . LEU A 1 110 ? 23.579 7.243 -12.371 1.00 87.94 110 LEU A CA 1
ATOM 893 C C . LEU A 1 110 ? 24.002 6.126 -13.342 1.00 87.94 110 LEU A C 1
ATOM 895 O O . LEU A 1 110 ? 25.230 5.940 -13.473 1.00 87.94 110 LEU A O 1
#

Foldseek 3Di:
DDDDDDDDDDDDDDDDDDDDDDPPDDPPPPPCCDPVNVVVVLVVCCVQQQDQDDDDPDDDDDDDPVLLVVLVVCCVPRHDPNGHSVRSVVSVVVVVCVVCVVVVVVVVVD

pLDDT: mean 77.96, std 24.6, range [29.62, 98.38]

Sequence (110 aa):
LEVVTENVAATTSNMEDELTNEVQSPPNPQKRISGKQRKATLEEYQQTFLQVPRIDDRKPVFVSSDVRDRLDRVVRILGGRRMSVSGIIENIVRHHLSLYEEDFEAWRKL

Radius of gyration: 28.41 Å; chains: 1; bounding box: 57×73×59 Å